Protein AF-A0A6P0Y5G8-F1 (afdb_monomer_lite)

Sequence (73 aa):
MRYPNGKKVQLGERITERNAEFYLKYECDKAAEVVLRLVQVPLNQNQFDALVCFCYNVGTGAFESSTMLRKLN

pLDDT: mean 96.54, std 3.21, range [74.94, 98.56]

Structure (mmCIF, N/CA/C/O backbone):
data_AF-A0A6P0Y5G8-F1
#
_entry.id   AF-A0A6P0Y5G8-F1
#
loop_
_atom_site.group_PDB
_atom_site.id
_atom_site.type_symbol
_atom_site.label_atom_id
_atom_site.label_alt_id
_atom_site.label_comp_id
_atom_site.label_asym_id
_atom_site.label_entity_id
_atom_site.label_seq_id
_atom_site.pdbx_PDB_ins_code
_atom_site.Cartn_x
_atom_site.Cartn_y
_atom_site.Cartn_z
_atom_site.occupancy
_atom_site.B_iso_or_equiv
_atom_site.auth_seq_id
_atom_site.auth_comp_id
_atom_site.auth_asym_id
_atom_site.auth_atom_id
_atom_site.pdbx_PDB_model_num
ATOM 1 N N . MET A 1 1 ? 0.471 -8.894 -9.728 1.00 74.94 1 MET A N 1
ATOM 2 C CA . MET A 1 1 ? 1.018 -7.531 -9.579 1.00 74.94 1 MET A CA 1
ATOM 3 C C . MET A 1 1 ? 0.784 -6.736 -10.860 1.00 74.94 1 MET A C 1
ATOM 5 O O . MET A 1 1 ? 0.905 -7.301 -11.947 1.00 74.94 1 MET A O 1
ATOM 9 N N . ARG A 1 2 ? 0.394 -5.465 -10.744 1.00 89.44 2 ARG A N 1
ATOM 10 C CA . ARG A 1 2 ? 0.272 -4.518 -11.864 1.00 89.44 2 ARG A CA 1
ATOM 11 C C . ARG A 1 2 ? 1.131 -3.300 -11.548 1.00 89.44 2 ARG A C 1
ATOM 13 O O . ARG A 1 2 ? 1.251 -2.947 -10.384 1.00 89.44 2 ARG A O 1
ATOM 20 N N . TYR A 1 3 ? 1.703 -2.680 -12.568 1.00 92.06 3 TYR A N 1
ATOM 21 C CA . TYR A 1 3 ? 2.352 -1.381 -12.434 1.00 92.06 3 TYR A CA 1
ATOM 22 C C . TYR A 1 3 ? 1.309 -0.273 -12.197 1.00 92.06 3 TYR A C 1
ATOM 24 O O . TYR A 1 3 ? 0.124 -0.485 -12.483 1.00 92.06 3 TYR A O 1
ATOM 32 N N . PRO A 1 4 ? 1.726 0.931 -11.761 1.00 92.19 4 PRO A N 1
ATOM 33 C CA . PRO A 1 4 ? 0.818 2.065 -11.549 1.00 92.19 4 PRO A CA 1
ATOM 34 C C . PRO A 1 4 ? -0.017 2.444 -12.783 1.00 92.19 4 PRO A C 1
ATOM 36 O O . PRO A 1 4 ? -1.140 2.917 -12.658 1.00 92.19 4 PRO A O 1
ATOM 39 N N . ASN A 1 5 ? 0.494 2.176 -13.988 1.00 91.81 5 ASN A N 1
ATOM 40 C CA . ASN A 1 5 ? -0.220 2.381 -15.255 1.00 91.81 5 ASN A CA 1
ATOM 41 C C . ASN A 1 5 ? -1.244 1.270 -15.589 1.00 91.81 5 ASN A C 1
ATOM 43 O O . ASN A 1 5 ? -1.770 1.226 -16.698 1.00 91.81 5 ASN A O 1
ATOM 47 N N . GLY A 1 6 ? -1.486 0.324 -14.678 1.00 91.50 6 GLY A N 1
ATOM 48 C CA . GLY A 1 6 ? -2.435 -0.780 -14.842 1.00 91.50 6 GLY A CA 1
ATOM 49 C C . GLY A 1 6 ? -1.914 -1.983 -15.639 1.00 91.50 6 GLY A C 1
ATOM 50 O O . GLY A 1 6 ? -2.571 -3.037 -15.649 1.00 91.50 6 GLY A O 1
ATOM 51 N N . LYS A 1 7 ? -0.730 -1.889 -16.262 1.00 94.19 7 LYS A N 1
ATOM 52 C CA . LYS A 1 7 ? -0.115 -3.000 -17.005 1.00 94.19 7 LYS A CA 1
ATOM 53 C C . LYS A 1 7 ? 0.250 -4.132 -16.042 1.00 94.19 7 LYS A C 1
ATOM 55 O O . LYS A 1 7 ? 0.828 -3.897 -14.984 1.00 94.19 7 LYS A O 1
ATOM 60 N N . LYS A 1 8 ? -0.079 -5.377 -16.400 1.00 94.94 8 LYS A N 1
ATOM 61 C CA . LYS A 1 8 ? 0.402 -6.554 -15.660 1.00 94.94 8 LYS A CA 1
ATOM 62 C C . LYS A 1 8 ? 1.899 -6.736 -15.902 1.00 94.94 8 LYS A C 1
ATOM 64 O O . LYS A 1 8 ? 2.332 -6.645 -17.048 1.00 94.94 8 LYS A O 1
ATOM 69 N N . VAL A 1 9 ? 2.629 -7.038 -14.833 1.00 94.50 9 VAL A N 1
ATOM 70 C CA . VAL A 1 9 ? 4.037 -7.450 -14.908 1.00 94.50 9 VAL A CA 1
ATOM 71 C C . VAL A 1 9 ? 4.138 -8.745 -15.716 1.00 94.50 9 VAL A C 1
ATOM 73 O O . VAL A 1 9 ? 3.302 -9.638 -15.543 1.00 94.50 9 VAL A O 1
ATOM 76 N N . GLN A 1 10 ? 5.137 -8.841 -16.591 1.00 95.56 10 GLN A N 1
ATOM 77 C CA . GLN A 1 10 ? 5.398 -10.013 -17.428 1.00 95.56 10 GLN A CA 1
ATOM 78 C C . GLN A 1 10 ? 6.746 -10.658 -17.093 1.00 95.56 10 GLN A C 1
ATOM 80 O O . GLN A 1 10 ? 7.696 -9.997 -16.675 1.00 95.56 10 GLN A O 1
ATOM 85 N N . LEU A 1 11 ? 6.834 -11.976 -17.288 1.00 95.12 11 LEU A N 1
ATOM 86 C CA . LEU A 1 11 ? 8.075 -12.717 -17.078 1.00 95.12 11 LEU A CA 1
ATOM 87 C C . LEU A 1 11 ? 9.154 -12.235 -18.061 1.00 95.12 11 LEU A C 1
ATOM 89 O O . LEU A 1 11 ? 8.903 -12.128 -19.257 1.00 95.12 11 LEU A O 1
ATOM 93 N N . GLY A 1 12 ? 10.355 -11.967 -17.549 1.00 95.38 12 GLY A N 1
ATOM 94 C CA . GLY A 1 12 ? 11.486 -11.481 -18.344 1.00 95.38 12 GLY A CA 1
ATOM 95 C C . GLY A 1 12 ? 11.577 -9.956 -18.465 1.00 95.38 12 GLY A C 1
ATOM 96 O O . GLY A 1 12 ? 12.583 -9.463 -18.977 1.00 95.38 12 GLY A O 1
ATOM 97 N N . GLU A 1 13 ? 10.593 -9.198 -17.962 1.00 94.12 13 GLU A N 1
ATOM 98 C CA . GLU A 1 13 ? 10.712 -7.740 -1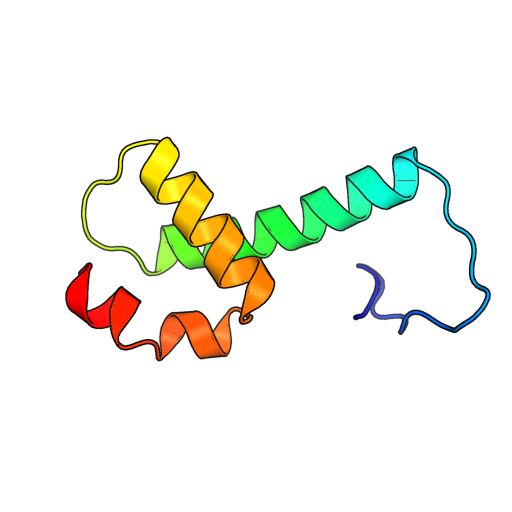7.862 1.00 94.12 13 GLU A CA 1
ATOM 99 C C . GLU A 1 13 ? 11.839 -7.348 -16.896 1.00 94.12 13 GLU A C 1
ATOM 101 O O . GLU A 1 13 ? 12.036 -7.951 -15.839 1.00 94.12 13 GLU A O 1
ATOM 106 N N . ARG A 1 14 ? 12.586 -6.305 -17.269 1.00 95.50 14 ARG A N 1
ATOM 107 C CA . ARG A 1 14 ? 13.628 -5.697 -16.440 1.00 95.50 14 ARG A CA 1
ATOM 108 C C . ARG A 1 14 ? 13.235 -4.262 -16.138 1.00 95.50 14 ARG A C 1
ATOM 110 O O . ARG A 1 14 ? 12.798 -3.536 -17.026 1.00 95.50 14 ARG A O 1
ATOM 117 N N . ILE A 1 15 ? 13.423 -3.859 -14.891 1.00 95.31 15 ILE A N 1
ATOM 118 C CA . ILE A 1 15 ? 13.199 -2.491 -14.430 1.00 95.31 15 ILE A CA 1
ATOM 119 C C . ILE A 1 15 ? 14.490 -1.952 -13.822 1.00 95.31 15 ILE A C 1
ATOM 121 O O . ILE A 1 15 ? 15.339 -2.720 -13.372 1.00 95.31 15 ILE A O 1
ATOM 125 N N . THR A 1 16 ? 14.647 -0.633 -13.831 1.00 97.62 16 THR A N 1
ATOM 126 C CA . THR A 1 16 ? 15.728 0.030 -13.099 1.00 97.62 16 THR A CA 1
ATOM 127 C C . THR A 1 16 ? 15.415 0.034 -11.604 1.00 97.62 16 THR A C 1
ATOM 129 O O . THR A 1 16 ? 14.247 -0.015 -11.217 1.00 97.62 16 THR A O 1
ATOM 132 N N . GLU A 1 17 ? 16.443 0.150 -10.766 1.00 97.56 17 GLU A N 1
ATOM 133 C CA . GLU A 1 17 ? 16.286 0.304 -9.312 1.00 97.56 17 GLU A CA 1
ATOM 134 C C . GLU A 1 17 ? 15.391 1.499 -8.966 1.00 97.56 17 GLU A C 1
ATOM 136 O O . GLU A 1 17 ? 14.408 1.348 -8.251 1.00 97.56 17 GLU A O 1
ATOM 141 N N . ARG A 1 18 ? 15.621 2.650 -9.609 1.00 97.56 18 ARG A N 1
ATOM 142 C CA . ARG A 1 18 ? 14.769 3.840 -9.468 1.00 97.56 18 ARG A CA 1
ATOM 143 C C . ARG A 1 18 ? 13.290 3.558 -9.756 1.00 97.56 18 ARG A C 1
ATOM 145 O O . ARG A 1 18 ? 12.414 4.061 -9.057 1.00 97.56 18 ARG A O 1
ATOM 152 N N . ASN A 1 19 ? 12.993 2.779 -10.799 1.00 95.69 19 ASN A N 1
ATOM 153 C CA . ASN A 1 19 ? 11.613 2.402 -11.099 1.00 95.69 19 ASN A CA 1
ATOM 154 C C . ASN A 1 19 ? 11.069 1.437 -10.039 1.00 95.69 19 ASN A C 1
ATOM 156 O O . ASN A 1 19 ? 9.915 1.574 -9.648 1.00 95.69 19 ASN A O 1
ATOM 160 N N . ALA A 1 20 ? 11.886 0.499 -9.555 1.00 95.69 20 ALA A N 1
ATOM 161 C CA . ALA A 1 20 ? 11.504 -0.423 -8.489 1.00 95.69 20 ALA A CA 1
ATOM 162 C C . ALA A 1 20 ? 11.148 0.318 -7.191 1.00 95.69 20 ALA A C 1
ATOM 164 O O . ALA A 1 20 ? 10.089 0.056 -6.626 1.00 95.69 20 ALA A O 1
ATOM 165 N N . GLU A 1 21 ? 11.967 1.285 -6.768 1.00 97.50 21 GLU A N 1
ATOM 166 C CA . GLU A 1 21 ? 11.692 2.143 -5.609 1.00 97.50 21 GLU A CA 1
ATOM 167 C C . GLU A 1 21 ? 10.403 2.945 -5.789 1.00 97.50 21 GLU A C 1
ATOM 169 O O . GLU A 1 21 ? 9.569 2.992 -4.886 1.00 97.50 21 GLU A O 1
ATOM 174 N N . PHE A 1 22 ? 10.198 3.532 -6.973 1.00 96.62 22 PHE A N 1
ATOM 175 C CA . PHE A 1 22 ? 8.970 4.261 -7.279 1.00 96.62 22 PHE A CA 1
ATOM 176 C C . PHE A 1 22 ? 7.731 3.358 -7.199 1.00 96.62 22 PHE A C 1
ATOM 178 O O . PHE A 1 22 ? 6.718 3.749 -6.620 1.00 96.62 22 PHE A O 1
ATOM 185 N N . TYR A 1 23 ? 7.798 2.142 -7.747 1.00 95.94 23 TYR A N 1
ATOM 186 C CA . TYR A 1 23 ? 6.686 1.191 -7.688 1.00 95.94 23 TYR A CA 1
ATOM 187 C C . TYR A 1 23 ? 6.424 0.695 -6.269 1.00 95.94 23 TYR A C 1
ATOM 189 O O . TYR A 1 23 ? 5.265 0.606 -5.872 1.00 95.94 23 TYR A O 1
ATOM 197 N N . LEU A 1 24 ? 7.480 0.411 -5.503 1.00 95.25 24 LEU A N 1
ATOM 198 C CA . LEU A 1 24 ? 7.359 0.029 -4.102 1.00 95.25 24 LEU A CA 1
ATOM 199 C C . LEU A 1 24 ? 6.684 1.145 -3.308 1.00 95.25 24 LEU A C 1
ATOM 201 O O . LEU A 1 24 ? 5.695 0.894 -2.627 1.00 95.25 24 LEU A O 1
ATOM 205 N N . LYS A 1 25 ? 7.166 2.383 -3.454 1.00 96.44 25 LYS A N 1
ATOM 206 C CA . LYS A 1 25 ? 6.578 3.546 -2.793 1.00 96.44 25 LYS A CA 1
ATOM 207 C C . LYS A 1 25 ? 5.103 3.716 -3.152 1.00 96.44 25 LYS A C 1
ATOM 209 O O . LYS A 1 25 ? 4.290 3.880 -2.255 1.00 96.44 25 LYS A O 1
ATOM 214 N N . TYR A 1 26 ? 4.752 3.619 -4.432 1.00 95.25 26 TYR A N 1
ATOM 215 C CA . TYR A 1 26 ? 3.367 3.745 -4.882 1.00 95.25 26 TYR A CA 1
ATOM 216 C C . TYR A 1 26 ? 2.429 2.709 -4.237 1.00 95.25 26 TYR A C 1
ATOM 218 O O . TYR A 1 26 ? 1.321 3.046 -3.820 1.00 95.25 26 TYR A O 1
ATOM 226 N N . GLU A 1 27 ? 2.855 1.448 -4.132 1.00 95.12 27 GLU A N 1
ATOM 227 C CA . GLU A 1 27 ? 2.044 0.401 -3.499 1.00 95.12 27 GLU A CA 1
ATOM 228 C C . GLU A 1 27 ? 2.018 0.529 -1.964 1.00 95.12 27 GLU A C 1
ATOM 230 O O . GLU A 1 27 ? 0.973 0.306 -1.350 1.00 95.12 27 GLU A O 1
ATOM 235 N N . CYS A 1 28 ? 3.121 0.953 -1.339 1.00 96.50 28 CYS A N 1
ATOM 236 C CA . CYS A 1 28 ? 3.156 1.271 0.090 1.00 96.50 28 CYS A CA 1
ATOM 237 C C . CYS A 1 28 ? 2.245 2.455 0.438 1.00 96.50 28 CYS A C 1
ATOM 239 O O . CYS A 1 28 ? 1.524 2.379 1.429 1.00 96.50 28 CYS A O 1
ATOM 241 N N . ASP A 1 29 ? 2.225 3.511 -0.379 1.00 97.31 29 ASP A N 1
ATOM 242 C CA . ASP A 1 29 ? 1.382 4.692 -0.163 1.00 97.31 29 ASP A CA 1
ATOM 243 C C . ASP A 1 29 ? -0.113 4.300 -0.198 1.00 97.31 29 ASP A C 1
ATOM 245 O O . ASP A 1 29 ? -0.879 4.693 0.680 1.00 97.31 29 ASP A O 1
ATOM 249 N N . LYS A 1 30 ? -0.526 3.406 -1.110 1.00 96.12 30 LYS A N 1
ATOM 250 C CA . LYS A 1 30 ? -1.889 2.836 -1.114 1.00 96.12 30 LYS A CA 1
ATOM 251 C C . LYS A 1 30 ? -2.229 2.061 0.158 1.00 96.12 30 LYS A C 1
ATOM 253 O O . LYS A 1 30 ? -3.336 2.179 0.683 1.00 96.12 30 LYS A O 1
ATOM 258 N N . ALA A 1 31 ? -1.311 1.217 0.624 1.00 97.81 31 ALA A N 1
ATOM 259 C CA . ALA A 1 31 ? -1.508 0.455 1.853 1.00 97.81 31 ALA A CA 1
ATOM 260 C C . ALA A 1 31 ? -1.604 1.396 3.067 1.00 97.81 31 ALA A C 1
ATOM 262 O O . ALA A 1 31 ? -2.497 1.232 3.898 1.00 97.81 31 ALA A O 1
ATOM 263 N N . ALA A 1 32 ? -0.741 2.414 3.122 1.00 98.25 32 ALA A N 1
ATOM 264 C CA . ALA A 1 32 ? -0.728 3.461 4.137 1.00 98.25 32 ALA A CA 1
ATOM 265 C C . ALA A 1 32 ? -2.040 4.248 4.193 1.00 98.25 32 ALA A C 1
ATOM 267 O O . ALA A 1 32 ? -2.606 4.392 5.274 1.00 98.25 32 ALA A O 1
ATOM 268 N N . GLU A 1 33 ? -2.573 4.686 3.051 1.00 98.38 33 GLU A N 1
ATOM 269 C CA . GLU A 1 33 ? -3.873 5.365 2.981 1.00 98.38 33 GLU A CA 1
ATOM 270 C C . GLU A 1 33 ? -5.000 4.516 3.584 1.00 98.38 33 GLU A C 1
ATOM 272 O O . GLU A 1 33 ? -5.846 5.023 4.323 1.00 98.38 33 GLU A O 1
ATOM 277 N N . VAL A 1 34 ? -5.003 3.207 3.317 1.00 98.25 34 VAL A N 1
ATOM 278 C CA . VAL A 1 34 ? -6.007 2.292 3.875 1.00 98.25 34 VAL A CA 1
ATOM 279 C C . VAL A 1 34 ? -5.834 2.110 5.380 1.00 98.25 34 VAL A C 1
ATOM 281 O O . VAL A 1 34 ? -6.830 2.149 6.102 1.00 98.25 34 VAL A O 1
ATOM 284 N N . VAL A 1 35 ? -4.600 1.953 5.868 1.00 98.44 35 VAL A N 1
ATOM 285 C CA . VAL A 1 35 ? -4.320 1.858 7.311 1.00 98.44 35 VAL A CA 1
ATOM 286 C C . VAL A 1 35 ? -4.765 3.135 8.027 1.00 98.44 35 VAL A C 1
ATOM 288 O O . VAL A 1 35 ? -5.508 3.043 9.001 1.00 98.44 35 VAL A O 1
ATOM 291 N N . LEU A 1 36 ? -4.399 4.316 7.513 1.00 98.25 36 LEU A N 1
ATOM 292 C CA . LEU A 1 36 ? -4.795 5.613 8.081 1.00 98.25 36 LEU A CA 1
ATOM 293 C C . LEU A 1 36 ? -6.313 5.800 8.120 1.00 98.25 36 LEU A C 1
ATOM 295 O O . LEU A 1 36 ? -6.838 6.388 9.059 1.00 98.25 36 LEU A O 1
ATOM 299 N N . ARG A 1 37 ? -7.023 5.321 7.096 1.00 98.31 37 ARG A N 1
ATOM 300 C CA . ARG A 1 37 ? -8.478 5.466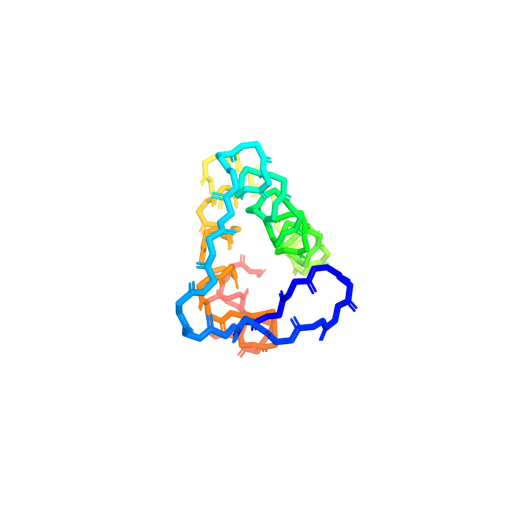 7.006 1.00 98.31 37 ARG A CA 1
ATOM 301 C C . ARG A 1 37 ? -9.233 4.520 7.940 1.00 98.31 37 ARG A C 1
ATOM 303 O O . ARG A 1 37 ? -10.320 4.869 8.389 1.00 98.31 37 ARG A O 1
ATOM 310 N N . LEU A 1 38 ? -8.723 3.306 8.152 1.00 98.44 38 LEU A N 1
ATOM 311 C CA . LEU A 1 38 ? -9.471 2.236 8.821 1.00 98.44 38 LEU A CA 1
ATOM 312 C C . LEU A 1 38 ? -9.092 2.019 10.287 1.00 98.44 38 LEU A C 1
ATOM 314 O O . LEU A 1 38 ? -9.915 1.486 11.035 1.00 98.44 38 LEU A O 1
ATOM 318 N N . VAL A 1 39 ? -7.880 2.391 10.705 1.00 98.56 39 VAL A N 1
ATOM 319 C CA . VAL A 1 39 ? -7.481 2.298 12.113 1.00 98.56 39 VAL A CA 1
ATOM 320 C C . VAL A 1 39 ? -8.054 3.482 12.891 1.00 98.56 39 VAL A C 1
ATOM 322 O O . VAL A 1 39 ? -7.880 4.631 12.502 1.00 98.56 39 VAL A O 1
ATOM 325 N N . GLN A 1 40 ? -8.739 3.195 13.996 1.00 98.38 40 GLN A N 1
ATOM 326 C CA . GLN A 1 40 ? -9.476 4.184 14.795 1.00 98.38 40 GLN A CA 1
ATOM 327 C C . GLN A 1 40 ? -8.797 4.509 16.131 1.00 98.38 40 GLN A C 1
ATOM 329 O O . GLN A 1 40 ? -9.228 5.414 16.844 1.00 98.38 40 GLN A O 1
ATOM 334 N N . VAL A 1 41 ? -7.729 3.785 16.469 1.00 98.44 41 VAL A N 1
ATOM 335 C CA . VAL A 1 41 ? -6.961 3.962 17.705 1.00 98.44 41 VAL A CA 1
ATOM 336 C C . VAL A 1 41 ? -5.611 4.631 17.429 1.00 98.44 41 VAL A C 1
ATOM 338 O O . VAL A 1 41 ? -5.058 4.470 16.338 1.00 98.44 41 VAL A O 1
ATOM 341 N N . PRO A 1 42 ? -5.035 5.366 18.399 1.00 98.06 42 PRO A N 1
ATOM 342 C CA . PRO A 1 42 ? -3.701 5.929 18.247 1.00 98.06 42 PRO A CA 1
ATOM 343 C C . PRO A 1 42 ? -2.655 4.835 18.024 1.00 98.06 42 PRO A C 1
ATOM 345 O O . PRO A 1 42 ? -2.624 3.835 18.742 1.00 98.06 42 PRO A O 1
ATOM 348 N N . LEU A 1 43 ? -1.760 5.066 17.069 1.00 98.19 43 LEU A N 1
ATOM 349 C CA . LEU A 1 43 ? -0.614 4.209 16.797 1.00 98.19 43 LEU A CA 1
ATOM 350 C C . LEU A 1 43 ? 0.675 4.995 16.988 1.00 98.19 43 LEU A C 1
ATOM 352 O O . LEU A 1 43 ? 0.748 6.182 16.665 1.00 98.19 43 LEU A O 1
ATOM 356 N N . ASN A 1 44 ? 1.718 4.314 17.448 1.00 98.31 44 ASN A N 1
ATOM 357 C CA . ASN A 1 44 ? 3.071 4.808 17.222 1.00 98.31 44 ASN A CA 1
ATOM 358 C C . ASN A 1 44 ? 3.541 4.463 15.796 1.00 98.31 44 ASN A C 1
ATOM 360 O O . ASN A 1 44 ? 2.941 3.633 15.108 1.00 98.31 44 ASN A O 1
ATOM 364 N N . GLN A 1 45 ? 4.648 5.077 15.371 1.00 98.31 45 GLN A N 1
ATOM 365 C CA . GLN A 1 45 ? 5.173 4.903 14.015 1.00 98.31 45 GLN A CA 1
ATOM 366 C C . GLN A 1 45 ? 5.477 3.435 13.676 1.00 98.31 45 GLN A C 1
ATOM 368 O O . GLN A 1 45 ? 5.110 2.969 12.606 1.00 98.31 45 GLN A O 1
ATOM 373 N N . ASN A 1 46 ? 6.057 2.671 14.606 1.00 98.56 46 ASN A N 1
ATOM 374 C CA . ASN A 1 46 ? 6.411 1.270 14.357 1.00 98.56 46 ASN A CA 1
ATOM 375 C C . ASN A 1 46 ? 5.171 0.391 14.130 1.00 98.56 46 ASN A C 1
ATOM 377 O O . ASN A 1 46 ? 5.188 -0.513 13.298 1.00 98.56 46 ASN A O 1
ATOM 381 N N . GLN 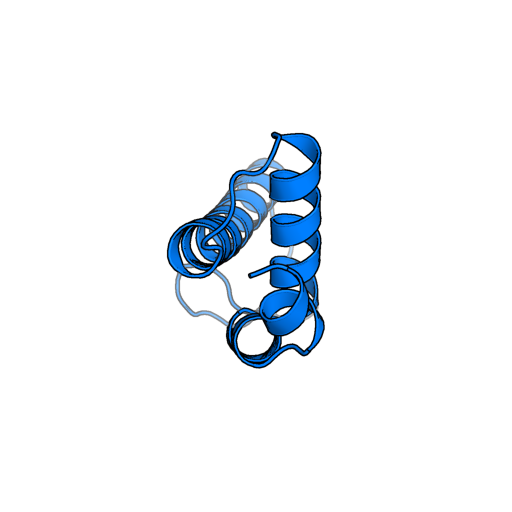A 1 47 ? 4.089 0.638 14.875 1.00 98.44 47 GLN A N 1
ATOM 382 C CA . GLN A 1 47 ? 2.821 -0.071 14.691 1.00 98.44 47 GLN A CA 1
ATOM 383 C C . GLN A 1 47 ? 2.189 0.285 13.349 1.00 98.44 47 GLN A C 1
ATOM 385 O O . GLN A 1 47 ? 1.705 -0.602 12.649 1.00 98.44 47 GLN A O 1
ATOM 390 N N . PHE A 1 48 ? 2.228 1.565 12.978 1.00 98.50 48 PHE A N 1
ATOM 391 C CA . PHE A 1 48 ? 1.780 2.011 11.669 1.00 98.50 48 PHE A CA 1
ATOM 392 C C . PHE A 1 48 ? 2.563 1.315 10.548 1.00 98.50 48 PHE A C 1
ATOM 394 O O . PHE A 1 48 ? 1.956 0.655 9.707 1.00 98.50 48 PHE A O 1
ATOM 401 N N . ASP A 1 49 ? 3.895 1.357 10.591 1.00 98.38 49 ASP A N 1
ATOM 402 C CA . ASP A 1 49 ? 4.764 0.740 9.584 1.00 98.38 49 ASP A CA 1
ATOM 403 C C . ASP A 1 49 ? 4.521 -0.774 9.470 1.00 98.38 49 ASP A C 1
ATOM 405 O O . ASP A 1 49 ? 4.454 -1.321 8.366 1.00 98.38 49 ASP A O 1
ATOM 409 N N . ALA A 1 50 ? 4.309 -1.458 10.600 1.00 98.31 50 ALA A N 1
ATOM 410 C CA . ALA A 1 50 ? 3.984 -2.883 10.623 1.00 98.31 50 ALA A CA 1
ATOM 411 C C . ALA A 1 50 ? 2.626 -3.184 9.967 1.00 98.31 50 ALA A C 1
ATOM 413 O O . ALA A 1 50 ? 2.501 -4.152 9.213 1.00 98.31 50 ALA A O 1
ATOM 414 N N . LEU A 1 51 ? 1.611 -2.352 10.214 1.00 98.50 51 LEU A N 1
ATOM 415 C CA . LEU A 1 51 ? 0.294 -2.496 9.593 1.00 98.50 51 LEU A CA 1
ATOM 416 C C . LEU A 1 51 ? 0.337 -2.197 8.094 1.00 98.50 51 LEU A C 1
ATOM 418 O O . LEU A 1 51 ? -0.327 -2.897 7.332 1.00 98.50 51 LEU A O 1
ATOM 422 N N . VAL A 1 52 ? 1.146 -1.227 7.655 1.00 98.44 52 VAL A N 1
ATOM 423 C CA . VAL A 1 52 ? 1.386 -0.961 6.228 1.00 98.44 52 VAL A CA 1
ATOM 424 C C . VAL A 1 52 ? 2.056 -2.160 5.565 1.00 98.44 52 VAL A C 1
ATOM 426 O O . VAL A 1 52 ? 1.568 -2.627 4.536 1.00 98.44 52 VAL A O 1
ATOM 429 N N . CYS A 1 53 ? 3.102 -2.725 6.179 1.00 98.19 53 CYS A N 1
ATOM 430 C CA . CYS A 1 53 ? 3.751 -3.948 5.695 1.00 98.19 53 CYS A CA 1
ATOM 431 C C . CYS A 1 53 ? 2.760 -5.116 5.577 1.00 98.19 53 CYS A C 1
ATOM 433 O O . CYS A 1 53 ? 2.740 -5.825 4.568 1.00 98.19 53 CYS A O 1
ATOM 435 N N . PHE A 1 54 ? 1.915 -5.308 6.593 1.00 98.12 54 PHE A N 1
ATOM 436 C CA . PHE A 1 54 ? 0.895 -6.352 6.588 1.00 98.12 54 PHE A CA 1
ATOM 437 C C . PHE A 1 54 ? -0.153 -6.117 5.490 1.00 98.12 54 PHE A C 1
ATOM 439 O O . PHE A 1 54 ? -0.415 -7.023 4.701 1.00 98.12 54 PHE A O 1
ATOM 446 N N . CYS A 1 55 ? -0.699 -4.901 5.386 1.00 98.25 55 CYS A N 1
ATOM 447 C CA . CYS A 1 55 ? -1.686 -4.509 4.377 1.00 98.25 55 CYS A CA 1
ATOM 448 C C . CYS A 1 55 ? -1.138 -4.649 2.946 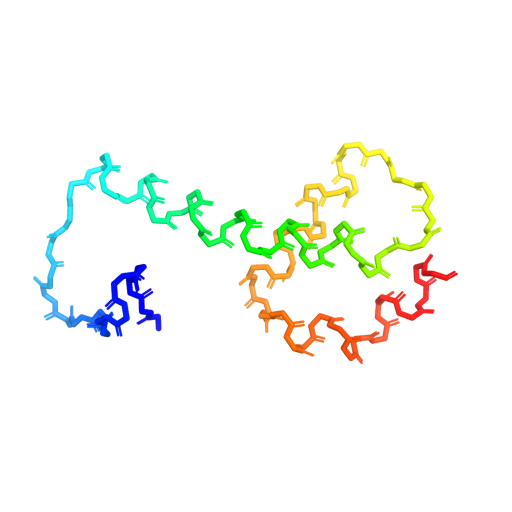1.00 98.25 55 CYS A C 1
ATOM 450 O O . CYS A 1 55 ? -1.834 -5.169 2.075 1.00 98.25 55 CYS A O 1
ATOM 452 N N . TYR A 1 56 ? 0.125 -4.278 2.711 1.00 97.12 56 TYR A N 1
ATOM 453 C CA . TYR A 1 56 ? 0.818 -4.504 1.439 1.00 97.12 56 TYR A CA 1
ATOM 454 C C . TYR A 1 56 ? 0.881 -5.996 1.079 1.00 97.12 56 TYR A C 1
ATOM 456 O O . TYR A 1 56 ? 0.647 -6.371 -0.070 1.00 97.12 56 TYR A O 1
ATOM 464 N N . ASN A 1 57 ? 1.164 -6.859 2.059 1.00 96.75 57 ASN A N 1
ATOM 465 C CA . ASN A 1 57 ? 1.297 -8.296 1.835 1.00 96.75 57 ASN A CA 1
ATOM 466 C C . ASN A 1 57 ? -0.049 -8.981 1.541 1.00 96.75 57 ASN A C 1
ATOM 468 O O . ASN A 1 57 ? -0.151 -9.739 0.577 1.00 96.75 57 ASN A O 1
ATOM 472 N N . VAL A 1 58 ? -1.076 -8.715 2.354 1.00 97.06 58 VAL A N 1
ATOM 473 C CA . VAL A 1 58 ? -2.380 -9.400 2.247 1.00 97.06 58 VAL A CA 1
ATOM 474 C C . VAL A 1 58 ? -3.350 -8.716 1.282 1.00 97.06 58 VAL A C 1
ATOM 476 O O . VAL A 1 58 ? -4.329 -9.324 0.850 1.00 97.06 58 VAL A O 1
ATOM 479 N N . GLY A 1 59 ? -3.079 -7.462 0.924 1.00 96.06 59 GLY A N 1
ATOM 480 C CA . GLY A 1 59 ? -3.954 -6.615 0.126 1.00 96.06 59 GLY A CA 1
ATOM 481 C C . GLY A 1 59 ? -5.020 -5.892 0.956 1.00 96.06 59 GLY A C 1
ATOM 482 O O . GLY A 1 59 ? -5.476 -6.354 2.004 1.00 96.06 59 GLY A O 1
ATOM 483 N N . THR A 1 60 ? -5.470 -4.748 0.442 1.00 96.06 60 THR A N 1
ATOM 484 C CA . THR A 1 60 ? -6.346 -3.804 1.156 1.00 96.06 60 THR A CA 1
ATOM 485 C C . THR A 1 60 ? -7.702 -4.395 1.554 1.00 96.06 60 THR A C 1
ATOM 487 O O . THR A 1 60 ? -8.145 -4.192 2.680 1.00 96.06 60 THR A O 1
ATOM 490 N N . GLY A 1 61 ? -8.342 -5.180 0.681 1.00 96.69 61 GLY A N 1
ATOM 491 C CA . GLY A 1 61 ? -9.639 -5.802 0.984 1.00 96.69 61 GLY A CA 1
ATOM 492 C C . GLY A 1 61 ? -9.565 -6.895 2.060 1.00 96.69 61 GLY A C 1
ATOM 493 O O . GLY A 1 61 ? -10.474 -7.035 2.881 1.00 96.69 61 GLY A O 1
ATOM 494 N N . ALA A 1 62 ? -8.465 -7.654 2.102 1.00 98.06 62 ALA A N 1
ATOM 495 C CA . ALA A 1 62 ? -8.243 -8.646 3.153 1.00 98.06 62 ALA A CA 1
ATOM 496 C C . ALA A 1 62 ? -7.915 -7.971 4.492 1.00 98.06 62 ALA A C 1
ATOM 498 O O . ALA A 1 62 ? -8.387 -8.415 5.536 1.00 98.06 62 ALA A O 1
ATOM 499 N N . PHE A 1 63 ? -7.153 -6.872 4.465 1.00 98.38 63 PHE A N 1
ATOM 500 C CA . PHE A 1 63 ? -6.888 -6.051 5.645 1.00 98.38 63 PHE A CA 1
ATOM 501 C C . PHE A 1 63 ? -8.183 -5.485 6.250 1.00 98.38 63 PHE A C 1
ATOM 503 O O . PHE A 1 63 ? -8.418 -5.656 7.448 1.00 98.38 63 PHE A O 1
ATOM 510 N N . GLU A 1 64 ? -9.043 -4.886 5.420 1.00 98.06 64 GLU A N 1
ATOM 511 C CA . GLU A 1 64 ? -10.319 -4.275 5.823 1.00 98.06 64 GLU A CA 1
ATOM 512 C C . GLU A 1 64 ? -11.264 -5.264 6.520 1.00 98.06 64 GLU A C 1
ATOM 514 O O . GLU A 1 64 ? -11.907 -4.929 7.512 1.00 98.06 64 GLU A O 1
ATOM 519 N N . SER A 1 65 ? -11.307 -6.511 6.052 1.00 97.94 65 SER A N 1
ATOM 520 C CA . SER A 1 65 ? -12.143 -7.572 6.632 1.00 97.94 65 SER A CA 1
ATOM 521 C C . SER A 1 65 ? -11.447 -8.383 7.738 1.00 97.94 65 SER A C 1
ATOM 523 O O . SER A 1 65 ? -12.024 -9.330 8.283 1.00 97.94 65 SER A O 1
ATOM 525 N N . SER A 1 66 ? -10.207 -8.036 8.098 1.00 98.38 66 SER A N 1
ATOM 526 C CA . SER A 1 66 ? -9.386 -8.866 8.979 1.00 98.38 66 SER A CA 1
ATOM 527 C C . SER A 1 66 ? -9.860 -8.861 10.438 1.00 98.38 66 SER A C 1
ATOM 529 O O . SER A 1 66 ? -10.247 -7.846 11.019 1.00 98.38 66 SER A O 1
ATOM 531 N N . THR A 1 67 ? -9.747 -10.021 11.092 1.00 98.25 67 THR A N 1
ATOM 532 C CA . THR A 1 67 ? -9.930 -10.131 12.551 1.00 98.25 67 THR A CA 1
ATOM 533 C C . THR A 1 67 ? -8.904 -9.306 13.328 1.00 98.25 67 THR A C 1
ATOM 535 O O . THR A 1 67 ? -9.202 -8.869 14.4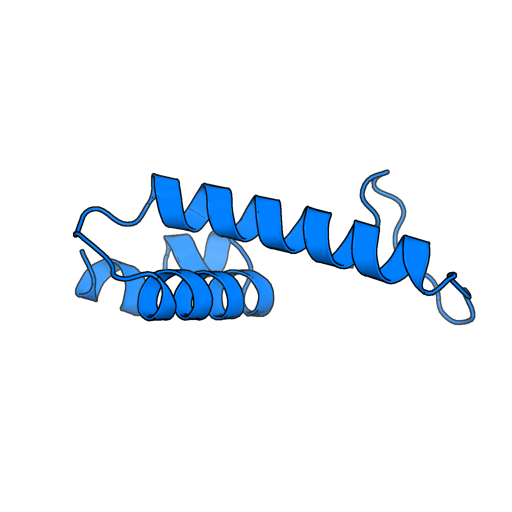35 1.00 98.25 67 THR A O 1
ATOM 538 N N . MET A 1 68 ? -7.717 -9.085 12.758 1.00 97.75 68 MET A N 1
ATOM 539 C CA . MET A 1 68 ? -6.679 -8.251 13.359 1.00 97.75 68 MET A CA 1
ATOM 540 C C . MET A 1 68 ? -7.145 -6.793 13.460 1.00 97.75 68 MET A C 1
ATOM 542 O O . MET A 1 68 ? -7.169 -6.265 14.568 1.00 97.75 68 MET A O 1
ATOM 546 N N . LEU A 1 69 ? -7.621 -6.190 12.361 1.00 98.19 69 LEU A N 1
ATOM 547 C CA . LEU A 1 69 ? -8.133 -4.815 12.361 1.00 98.19 69 LEU A CA 1
ATOM 548 C C . LEU A 1 69 ? -9.314 -4.645 13.329 1.00 98.19 69 LEU A C 1
ATOM 550 O O . LEU A 1 69 ? -9.341 -3.693 14.100 1.00 98.19 69 LEU A O 1
ATOM 554 N N . ARG A 1 70 ? -10.248 -5.608 13.359 1.00 98.19 70 ARG A N 1
ATOM 555 C CA . ARG A 1 70 ? -11.388 -5.595 14.298 1.00 98.19 70 ARG A CA 1
ATOM 556 C C . ARG A 1 70 ? -10.979 -5.675 15.773 1.00 98.19 70 ARG A C 1
ATOM 558 O O . ARG A 1 70 ? -11.758 -5.279 16.623 1.00 98.19 70 ARG A O 1
ATOM 565 N N . LYS A 1 71 ? -9.830 -6.281 16.083 1.00 98.19 71 LYS A N 1
ATOM 566 C CA . LYS A 1 71 ? -9.303 -6.376 17.455 1.00 98.19 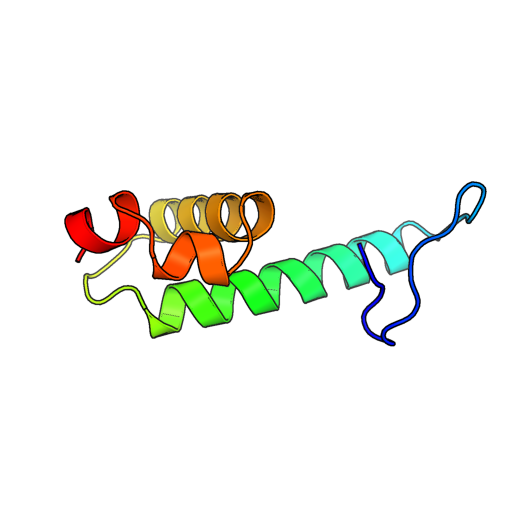71 LYS A CA 1
ATOM 567 C C . LYS A 1 71 ? -8.421 -5.188 17.833 1.00 98.19 71 LYS A C 1
ATOM 569 O O . LYS A 1 71 ? -8.199 -4.979 19.020 1.00 98.19 71 LYS A O 1
ATOM 574 N N . LEU A 1 72 ? -7.840 -4.520 16.839 1.00 97.75 72 LEU A N 1
ATOM 575 C CA . LEU A 1 72 ? -7.018 -3.332 17.025 1.00 97.75 72 LEU A CA 1
ATOM 576 C C . LEU A 1 72 ? -7.885 -2.110 17.338 1.00 97.75 72 LEU A C 1
ATOM 578 O O . LEU A 1 72 ? -7.542 -1.354 18.241 1.00 97.75 72 LEU A O 1
ATOM 582 N N . ASN A 1 73 ? -8.966 -1.938 16.572 1.00 97.38 73 ASN A N 1
ATOM 583 C CA . ASN A 1 73 ? -9.996 -0.927 16.810 1.00 97.38 73 ASN A CA 1
ATOM 584 C C . ASN A 1 73 ? -10.855 -1.289 18.023 1.00 97.38 73 ASN A C 1
ATOM 586 O O . ASN A 1 73 ? -11.253 -0.345 18.736 1.00 97.38 73 ASN A O 1
#

Radius of gyration: 14.17 Å; chains: 1; bounding box: 28×19×37 Å

Secondary structure (DSSP, 8-state):
-B-TTSPBP-TT----HHHHHHHHHHHHHHHHHHHHHH--S---HHHHHHHHHHHHHH-HHHHHT-HHHHHH-

Foldseek 3Di:
DAAPVRHDDDPPDDDDPVSVVVRVVVLLVVLLVLLVVQQPDDDDPVVSVVSSVVCSVVDSVCSNPDPVSVVRD